Protein AF-A0A843FSZ5-F1 (afdb_monomer_lite)

Structure (mmCIF, N/CA/C/O backbone):
data_AF-A0A843FSZ5-F1
#
_entry.id   AF-A0A843FSZ5-F1
#
loop_
_atom_site.group_PDB
_atom_site.id
_atom_site.type_symbol
_atom_site.label_atom_id
_atom_site.label_alt_id
_atom_site.label_comp_id
_atom_site.label_asym_id
_atom_site.label_entity_id
_atom_site.label_seq_id
_atom_site.pdbx_PDB_ins_code
_atom_site.Cartn_x
_atom_site.Cartn_y
_atom_site.Cartn_z
_atom_site.occupancy
_atom_site.B_iso_or_equiv
_atom_site.auth_seq_id
_atom_site.auth_comp_id
_atom_site.auth_asym_id
_atom_site.auth_atom_id
_atom_site.pdbx_PDB_model_num
ATOM 1 N N . MET A 1 1 ? 0.013 -0.714 -27.079 1.00 36.41 1 MET A N 1
ATOM 2 C CA . MET A 1 1 ? 0.799 0.523 -26.909 1.00 36.41 1 MET A CA 1
ATOM 3 C C . MET A 1 1 ? 1.154 0.838 -25.439 1.00 36.41 1 MET A C 1
ATOM 5 O O . MET A 1 1 ? 0.494 1.626 -24.789 1.00 36.41 1 MET A O 1
ATOM 9 N N . PHE A 1 2 ? 2.244 0.252 -24.927 1.00 42.91 2 PHE A N 1
ATOM 10 C CA . PHE A 1 2 ? 2.786 0.414 -23.559 1.00 42.91 2 PHE A CA 1
ATOM 11 C C . PHE A 1 2 ? 3.816 1.564 -23.436 1.00 42.91 2 PHE A C 1
ATOM 13 O O . PHE A 1 2 ? 4.889 1.381 -22.866 1.00 42.91 2 PHE A O 1
ATOM 20 N N . HIS A 1 3 ? 3.582 2.717 -24.073 1.00 35.72 3 HIS A N 1
ATOM 21 C CA . HIS A 1 3 ? 4.608 3.775 -24.148 1.00 35.72 3 HIS A CA 1
ATOM 22 C C . HIS A 1 3 ? 4.608 4.748 -22.955 1.00 35.72 3 HIS A C 1
ATOM 24 O O . HIS A 1 3 ? 5.655 5.325 -22.688 1.00 35.72 3 HIS A O 1
ATOM 30 N N . GLY A 1 4 ? 3.506 4.884 -22.206 1.00 38.19 4 GLY A N 1
ATOM 31 C CA . GLY A 1 4 ? 3.386 5.871 -21.118 1.00 38.19 4 GLY A CA 1
ATOM 32 C C . GLY A 1 4 ? 4.392 5.683 -19.974 1.00 38.19 4 GLY A C 1
ATOM 33 O O . GLY A 1 4 ? 5.143 6.603 -19.661 1.00 38.19 4 GLY A O 1
ATOM 34 N N . ASP A 1 5 ? 4.490 4.475 -19.411 1.00 51.75 5 ASP A N 1
ATOM 35 C CA . ASP A 1 5 ? 5.356 4.179 -18.247 1.00 51.75 5 ASP A CA 1
ATOM 36 C C . ASP A 1 5 ? 6.856 4.327 -18.562 1.00 51.75 5 ASP A C 1
ATOM 38 O O . ASP A 1 5 ? 7.688 4.704 -17.730 1.00 51.75 5 ASP A O 1
ATOM 42 N N . ILE A 1 6 ? 7.193 4.065 -19.823 1.00 48.53 6 ILE A N 1
ATOM 43 C CA . ILE A 1 6 ? 8.524 4.231 -20.398 1.00 48.53 6 ILE A CA 1
ATOM 44 C C . ILE A 1 6 ? 8.868 5.715 -20.551 1.00 48.53 6 ILE A C 1
ATOM 46 O O . ILE A 1 6 ? 9.993 6.097 -20.226 1.00 48.53 6 ILE A O 1
ATOM 50 N N . THR A 1 7 ? 7.915 6.531 -21.007 1.00 49.00 7 THR A N 1
ATOM 51 C CA . THR A 1 7 ? 8.101 7.970 -21.211 1.00 49.00 7 THR A CA 1
ATOM 52 C C . THR A 1 7 ? 8.318 8.704 -19.888 1.00 49.00 7 THR A C 1
ATOM 54 O O . THR A 1 7 ? 9.246 9.501 -19.813 1.00 49.00 7 THR A O 1
ATOM 57 N N . TYR A 1 8 ? 7.581 8.370 -18.821 1.00 53.66 8 TYR A N 1
ATOM 58 C CA . TYR A 1 8 ? 7.799 8.970 -17.493 1.00 53.66 8 TYR A CA 1
ATOM 59 C C . TYR A 1 8 ? 9.161 8.615 -16.890 1.00 53.66 8 TYR A C 1
ATOM 61 O O . TYR A 1 8 ? 9.821 9.458 -16.287 1.00 53.66 8 TYR A O 1
ATOM 69 N N . THR A 1 9 ? 9.618 7.377 -17.088 1.00 58.22 9 THR A N 1
ATOM 70 C CA . THR A 1 9 ? 10.960 6.964 -16.654 1.00 58.22 9 THR A CA 1
ATOM 71 C C . THR A 1 9 ? 12.050 7.681 -17.466 1.00 58.22 9 THR A C 1
ATOM 73 O O . THR A 1 9 ? 13.087 8.044 -16.917 1.00 58.22 9 THR A O 1
ATOM 76 N N . ASP A 1 10 ? 11.821 7.929 -18.761 1.00 56.28 10 ASP A N 1
ATOM 77 C CA . ASP A 1 10 ? 12.749 8.678 -19.620 1.00 56.28 10 ASP A CA 1
ATOM 78 C C . ASP A 1 10 ? 12.799 10.176 -19.297 1.00 56.28 10 ASP A C 1
ATOM 80 O O . ASP A 1 10 ? 13.882 10.760 -19.354 1.00 56.28 10 ASP A O 1
ATOM 84 N N . GLU A 1 11 ? 11.660 10.784 -18.962 1.00 53.47 11 GLU A N 1
ATOM 85 C CA . GLU A 1 11 ? 11.547 12.183 -18.539 1.00 53.47 11 GLU A CA 1
ATOM 86 C C . GLU A 1 11 ? 12.195 12.390 -17.165 1.00 53.47 11 GLU A C 1
ATOM 88 O O . GLU A 1 11 ? 13.053 13.254 -17.011 1.00 53.47 11 GLU A O 1
ATOM 93 N N . ALA A 1 12 ? 11.912 11.520 -16.192 1.00 55.06 12 ALA A N 1
ATOM 94 C CA . ALA A 1 12 ? 12.554 11.571 -14.880 1.00 55.06 12 ALA A CA 1
ATOM 95 C C . ALA A 1 12 ? 14.072 11.319 -14.946 1.00 55.06 12 ALA A C 1
ATOM 97 O O . ALA A 1 12 ? 14.821 11.912 -14.171 1.00 55.06 12 ALA A O 1
ATOM 98 N N . LEU A 1 13 ? 14.544 10.479 -15.878 1.00 60.00 13 LEU A N 1
ATOM 99 C CA . LEU A 1 13 ? 15.975 10.289 -16.147 1.00 60.00 13 LEU A CA 1
ATOM 100 C C . LEU A 1 13 ? 16.599 11.521 -16.824 1.00 60.00 13 LEU A C 1
ATOM 102 O O . LEU A 1 13 ? 17.773 11.807 -16.610 1.00 60.00 13 LEU A O 1
ATOM 106 N N . TYR A 1 14 ? 15.837 12.237 -17.653 1.00 56.06 14 TYR A N 1
ATOM 107 C CA . TYR A 1 14 ? 16.280 13.479 -18.289 1.00 56.06 14 TYR A CA 1
ATOM 108 C C . TYR A 1 14 ? 16.375 14.639 -17.288 1.00 56.06 14 TYR A C 1
ATOM 110 O O . TYR A 1 14 ? 17.274 15.469 -17.400 1.00 56.06 14 TYR A O 1
ATOM 118 N N . GLU A 1 15 ? 15.482 14.673 -16.298 1.00 54.53 15 GLU A N 1
ATOM 119 C CA . GLU A 1 15 ? 15.415 15.721 -15.274 1.00 54.53 15 GLU A CA 1
ATOM 120 C C . GLU A 1 15 ? 16.157 15.391 -13.963 1.00 54.53 15 GLU A C 1
ATOM 122 O O . GLU A 1 15 ? 16.147 16.217 -13.053 1.00 54.53 15 GLU A O 1
ATOM 127 N N . ASP A 1 16 ? 16.789 14.215 -13.858 1.00 54.66 16 ASP A N 1
ATOM 128 C CA . ASP A 1 16 ? 17.447 13.688 -12.642 1.00 54.66 16 ASP A CA 1
ATOM 129 C C . ASP A 1 16 ? 16.521 13.616 -11.407 1.00 54.66 16 ASP A C 1
ATOM 131 O O . ASP A 1 16 ? 16.907 13.874 -10.269 1.00 54.66 16 ASP A O 1
ATOM 135 N N . LYS A 1 17 ? 15.247 13.282 -11.636 1.00 48.19 17 LYS A N 1
ATOM 136 C CA . LYS A 1 17 ? 14.185 13.240 -10.609 1.00 48.19 17 LYS A CA 1
ATOM 137 C C . LYS A 1 17 ? 13.722 11.830 -10.250 1.00 48.19 17 LYS A C 1
ATOM 139 O O . LYS A 1 17 ? 12.753 11.666 -9.509 1.00 48.19 17 LYS A O 1
ATOM 144 N N . LEU A 1 18 ? 14.379 10.798 -10.776 1.00 52.28 18 LEU A N 1
ATOM 145 C CA . LEU A 1 18 ? 14.127 9.425 -10.345 1.00 52.28 18 LEU A CA 1
ATOM 146 C C . LEU A 1 18 ? 14.552 9.263 -8.882 1.00 52.28 18 LEU A C 1
ATOM 148 O O . LEU A 1 18 ? 15.596 9.753 -8.466 1.00 52.28 18 LEU A O 1
ATOM 152 N N . SER A 1 19 ? 13.776 8.504 -8.104 1.00 44.69 19 SER A N 1
ATOM 153 C CA . SER A 1 19 ? 14.110 8.177 -6.706 1.00 44.69 19 SER A CA 1
ATOM 154 C C . SER A 1 19 ? 15.420 7.379 -6.557 1.00 44.69 19 SER A C 1
ATOM 156 O O . SER A 1 19 ? 15.854 7.112 -5.440 1.00 44.69 19 SER A O 1
ATOM 158 N N . VAL A 1 20 ? 16.049 7.009 -7.678 1.00 42.66 20 VAL A N 1
ATOM 159 C CA . VAL A 1 20 ? 17.395 6.446 -7.786 1.00 42.66 20 VAL A CA 1
ATOM 160 C C . VAL A 1 20 ? 18.224 7.399 -8.653 1.00 42.66 20 VAL A C 1
ATOM 162 O O . VAL A 1 20 ? 17.945 7.553 -9.840 1.00 42.66 20 VAL A O 1
ATOM 165 N N . VAL A 1 21 ? 19.231 8.037 -8.056 1.00 42.38 21 VAL A N 1
ATOM 166 C CA . VAL A 1 21 ? 20.191 8.912 -8.750 1.00 42.38 21 VAL A CA 1
ATOM 167 C C . VAL A 1 21 ? 21.156 8.042 -9.562 1.00 42.38 21 VAL A C 1
ATOM 169 O O . VAL A 1 21 ? 21.719 7.085 -9.029 1.00 42.38 21 VAL A O 1
ATOM 172 N N . PHE A 1 22 ? 21.366 8.355 -10.844 1.00 54.03 22 PHE A N 1
ATOM 173 C CA . PHE A 1 22 ? 22.294 7.614 -11.707 1.00 54.03 22 PHE A CA 1
ATOM 174 C C . PHE A 1 22 ? 23.540 8.449 -12.010 1.00 54.03 22 PHE A C 1
ATOM 176 O O . PHE A 1 22 ? 23.487 9.383 -12.803 1.00 54.03 22 PHE A O 1
ATOM 183 N N . GLU A 1 23 ? 24.699 8.048 -11.482 1.00 52.69 23 GLU A N 1
ATOM 184 C CA . GLU A 1 23 ? 25.985 8.694 -11.808 1.00 52.69 23 GLU A CA 1
ATOM 185 C C . GLU A 1 23 ? 26.343 8.577 -13.307 1.00 52.69 23 GLU A C 1
ATOM 187 O O . GLU A 1 23 ? 27.054 9.415 -13.862 1.00 52.69 23 GLU A O 1
ATOM 192 N N . ALA A 1 24 ? 25.822 7.549 -13.991 1.00 65.62 24 ALA A N 1
ATOM 193 C CA . ALA A 1 24 ? 26.094 7.248 -15.395 1.00 65.62 24 ALA A CA 1
ATOM 194 C C . ALA A 1 24 ? 24.805 7.159 -16.234 1.00 65.62 24 ALA A C 1
ATOM 196 O O . ALA A 1 24 ? 24.369 6.079 -16.642 1.00 65.62 24 ALA A O 1
ATOM 197 N N . VAL A 1 25 ? 24.222 8.316 -16.562 1.00 63.22 25 VAL A N 1
ATOM 198 C CA . VAL A 1 25 ? 22.960 8.460 -17.326 1.00 63.22 25 VAL A CA 1
ATOM 199 C C . VAL A 1 25 ? 22.921 7.628 -18.619 1.00 63.22 25 VAL A C 1
ATOM 201 O O . VAL A 1 25 ? 21.898 7.030 -18.957 1.00 63.22 25 VAL A O 1
ATOM 204 N N . LYS A 1 26 ? 24.040 7.537 -19.351 1.00 71.38 26 LYS A N 1
ATOM 205 C CA . LYS A 1 26 ? 24.118 6.742 -20.592 1.00 71.38 26 LYS A CA 1
ATOM 206 C C . LYS A 1 26 ? 23.918 5.245 -20.339 1.00 71.38 26 LYS A C 1
ATOM 208 O O . LYS A 1 26 ? 23.153 4.612 -21.061 1.00 71.38 26 LYS A O 1
ATOM 213 N N . ALA A 1 27 ? 24.555 4.708 -19.300 1.00 70.62 27 ALA A N 1
ATOM 214 C CA . ALA A 1 27 ? 24.421 3.304 -18.918 1.00 70.62 27 ALA A CA 1
ATOM 215 C C . ALA A 1 27 ? 23.010 2.997 -18.383 1.00 70.62 27 ALA A C 1
ATOM 217 O O . ALA A 1 27 ? 22.438 1.949 -18.694 1.00 70.62 27 ALA A O 1
ATOM 218 N N . ALA A 1 28 ? 22.402 3.939 -17.652 1.00 67.31 28 ALA A N 1
ATOM 219 C CA . ALA A 1 28 ? 21.013 3.828 -17.204 1.00 67.31 28 ALA A CA 1
ATOM 220 C C . ALA A 1 28 ? 20.041 3.737 -18.395 1.00 67.31 28 ALA A C 1
ATOM 222 O O . ALA A 1 28 ? 19.164 2.873 -18.433 1.00 67.31 28 ALA A O 1
ATOM 223 N N . ARG A 1 29 ? 20.246 4.563 -19.428 1.00 68.94 29 ARG A N 1
ATOM 224 C CA . ARG A 1 29 ? 19.428 4.542 -20.649 1.00 68.94 29 ARG A CA 1
ATOM 225 C C . ARG A 1 29 ? 19.588 3.252 -21.452 1.00 68.94 29 ARG A C 1
ATOM 227 O O . ARG A 1 29 ? 18.599 2.714 -21.946 1.00 68.94 29 ARG A O 1
ATOM 234 N N . GLU A 1 30 ? 20.807 2.737 -21.573 1.00 79.88 30 GLU A N 1
ATOM 235 C CA . GLU A 1 30 ? 21.054 1.439 -22.207 1.00 79.88 30 GLU A CA 1
ATOM 236 C C . GLU A 1 30 ? 20.326 0.306 -21.469 1.00 79.88 30 GLU A C 1
ATOM 238 O O . GLU A 1 30 ? 19.627 -0.499 -22.087 1.00 79.88 30 GLU A O 1
ATOM 243 N N . THR A 1 31 ? 20.389 0.314 -20.138 1.00 79.50 31 THR A N 1
ATOM 244 C CA . THR A 1 31 ? 19.673 -0.643 -19.284 1.00 79.50 31 THR A CA 1
ATOM 245 C C . THR A 1 31 ? 18.161 -0.586 -19.513 1.00 79.50 31 THR A C 1
ATOM 247 O O . THR A 1 31 ? 17.538 -1.622 -19.747 1.00 79.50 31 THR A O 1
ATOM 250 N N . LEU A 1 32 ? 17.564 0.611 -19.536 1.00 74.19 32 LEU A N 1
ATOM 251 C CA . LEU A 1 32 ? 16.133 0.773 -19.815 1.00 74.19 32 LEU A CA 1
ATOM 252 C C . LEU A 1 32 ? 15.757 0.261 -21.209 1.00 74.19 32 LEU A C 1
ATOM 254 O O . LEU A 1 32 ? 14.741 -0.413 -21.364 1.00 74.19 32 LEU A O 1
ATOM 258 N N . ASN A 1 33 ? 16.580 0.514 -22.226 1.00 77.12 33 ASN A N 1
ATOM 259 C CA . ASN A 1 33 ? 16.335 0.001 -23.574 1.00 77.12 33 ASN A CA 1
ATOM 260 C C . ASN A 1 33 ? 16.355 -1.533 -23.628 1.00 77.12 33 ASN A C 1
ATOM 262 O O . ASN A 1 33 ? 15.511 -2.134 -24.298 1.00 77.12 33 ASN A O 1
ATOM 266 N N . ASN A 1 34 ? 17.254 -2.167 -22.877 1.00 83.44 34 ASN A N 1
ATOM 267 C CA . ASN A 1 34 ? 17.307 -3.623 -22.760 1.00 83.44 34 ASN A CA 1
ATOM 268 C C . ASN A 1 34 ? 16.053 -4.180 -22.067 1.00 83.44 34 ASN A C 1
ATOM 270 O O . ASN A 1 34 ? 15.447 -5.131 -22.564 1.00 83.44 34 ASN A O 1
ATOM 274 N N . VAL A 1 35 ? 15.601 -3.540 -20.984 1.00 77.19 35 VAL A N 1
ATOM 275 C CA . VAL A 1 35 ? 14.350 -3.889 -20.288 1.00 77.19 35 VAL A CA 1
ATOM 276 C C . VAL A 1 35 ? 13.142 -3.762 -21.224 1.00 77.19 35 VAL A C 1
ATOM 278 O O . VAL A 1 35 ? 12.310 -4.666 -21.290 1.00 77.19 35 VAL A O 1
ATOM 281 N N . ARG A 1 36 ? 13.072 -2.700 -22.036 1.00 71.19 36 ARG A N 1
ATOM 282 C CA . ARG A 1 36 ? 12.014 -2.517 -23.049 1.00 71.19 36 ARG A CA 1
ATOM 283 C C . ARG A 1 36 ? 12.014 -3.626 -24.091 1.00 71.19 36 ARG A C 1
ATOM 285 O O . ARG A 1 36 ? 10.957 -4.137 -24.456 1.00 71.19 36 ARG A O 1
ATOM 292 N N . ALA A 1 37 ? 13.194 -3.987 -24.590 1.00 81.62 37 ALA A N 1
ATOM 293 C CA . ALA A 1 37 ? 13.340 -5.058 -25.568 1.00 81.62 37 ALA A CA 1
ATOM 294 C C . ALA A 1 37 ? 12.910 -6.416 -24.995 1.00 81.62 37 ALA A C 1
ATOM 296 O O . ALA A 1 37 ? 12.307 -7.213 -25.713 1.00 81.62 37 ALA A O 1
ATOM 297 N N . PHE A 1 38 ? 13.184 -6.654 -23.711 1.00 80.50 38 PHE A N 1
ATOM 298 C CA . PHE A 1 38 ? 12.745 -7.841 -22.990 1.00 80.50 38 PHE A CA 1
ATOM 299 C C . PHE A 1 38 ? 11.218 -7.874 -22.833 1.00 80.50 38 PHE A C 1
ATOM 301 O O . PHE A 1 38 ? 10.583 -8.810 -23.309 1.00 80.50 38 PHE A O 1
ATOM 308 N N . ILE A 1 39 ? 10.605 -6.826 -22.277 1.00 72.00 39 ILE A N 1
ATOM 309 C CA . ILE A 1 39 ? 9.145 -6.746 -22.069 1.00 72.00 39 ILE A CA 1
ATOM 310 C C . ILE A 1 39 ? 8.375 -6.979 -23.375 1.00 72.00 39 ILE A C 1
ATOM 312 O O . ILE A 1 39 ? 7.421 -7.750 -23.410 1.00 72.00 39 ILE A O 1
ATOM 316 N N . ARG A 1 40 ? 8.842 -6.409 -24.495 1.00 71.81 40 ARG A N 1
ATOM 317 C CA . ARG A 1 40 ? 8.232 -6.625 -25.823 1.00 71.81 40 ARG A CA 1
ATOM 318 C C . ARG A 1 40 ? 8.169 -8.095 -26.252 1.00 71.81 40 ARG A C 1
ATOM 320 O O . ARG A 1 40 ? 7.330 -8.439 -27.076 1.00 71.81 40 ARG A O 1
ATOM 327 N N . LYS A 1 41 ? 9.063 -8.943 -25.743 1.00 79.94 41 LYS A N 1
ATOM 328 C CA . LYS A 1 41 ? 9.128 -10.380 -26.053 1.00 79.94 41 LYS A CA 1
ATOM 329 C C . LYS A 1 41 ? 8.443 -11.251 -24.998 1.00 79.94 41 LYS A C 1
ATOM 331 O O . LYS A 1 41 ? 8.252 -12.440 -25.239 1.00 79.94 41 LYS A O 1
ATOM 336 N N . HIS A 1 42 ? 8.082 -10.680 -23.852 1.00 72.69 42 HIS A N 1
ATOM 337 C CA . HIS A 1 42 ? 7.575 -11.403 -22.692 1.00 72.69 42 HIS A CA 1
ATOM 338 C C . HIS A 1 42 ? 6.261 -10.763 -22.216 1.00 72.69 42 HIS A C 1
ATOM 340 O O . HIS A 1 42 ? 6.282 -9.924 -21.320 1.00 72.69 42 HIS A O 1
ATOM 346 N N . PRO A 1 43 ? 5.108 -11.165 -22.791 1.00 61.28 43 PRO A N 1
ATOM 347 C CA . PRO A 1 43 ? 3.812 -10.507 -22.571 1.00 61.28 43 PRO A CA 1
ATOM 348 C C . PRO A 1 43 ? 3.281 -10.615 -21.134 1.00 61.28 43 PRO A C 1
ATOM 350 O O . PRO A 1 43 ? 2.312 -9.951 -20.787 1.00 61.28 43 PRO A O 1
ATOM 353 N N . THR A 1 44 ? 3.904 -11.445 -20.297 1.00 56.97 44 THR A N 1
ATOM 354 C CA . THR A 1 44 ? 3.567 -11.617 -18.878 1.00 56.97 44 THR A CA 1
ATOM 355 C C . THR A 1 44 ? 4.477 -10.820 -17.939 1.00 56.97 44 THR A C 1
ATOM 357 O O . THR A 1 44 ? 4.358 -10.965 -16.727 1.00 56.97 44 THR A O 1
ATOM 360 N N . VAL A 1 45 ? 5.422 -10.030 -18.461 1.00 46.56 45 VAL A N 1
ATOM 361 C CA . VAL A 1 45 ? 6.364 -9.238 -17.656 1.00 46.56 45 VAL A CA 1
ATOM 362 C C . VAL A 1 45 ? 6.107 -7.755 -17.883 1.00 46.56 45 VAL A C 1
ATOM 364 O O . VAL A 1 45 ? 6.118 -7.294 -19.020 1.00 46.56 45 VAL A O 1
ATOM 367 N N . TYR A 1 46 ? 5.930 -6.998 -16.800 1.00 51.56 46 TYR A N 1
ATOM 368 C CA . TYR A 1 46 ? 5.743 -5.548 -16.833 1.00 51.56 46 TYR A CA 1
ATOM 369 C C . TYR A 1 46 ? 6.671 -4.850 -15.832 1.00 51.56 46 TYR A C 1
ATOM 371 O O . TYR A 1 46 ? 7.120 -5.451 -14.855 1.00 51.56 46 TYR A O 1
ATOM 379 N N . LEU A 1 47 ? 6.981 -3.580 -16.102 1.00 51.94 47 LEU A N 1
ATOM 380 C CA . LEU A 1 47 ? 7.795 -2.730 -15.236 1.00 51.94 47 LEU A CA 1
ATOM 381 C C . LEU A 1 47 ? 6.878 -1.678 -14.611 1.00 51.94 47 LEU A C 1
ATOM 383 O O . LEU A 1 47 ? 6.422 -0.777 -15.308 1.00 51.94 47 LEU A O 1
ATOM 387 N N . SER A 1 48 ? 6.588 -1.808 -13.319 1.00 47.59 48 SER A N 1
ATOM 388 C CA . SER A 1 48 ? 5.793 -0.819 -12.587 1.00 47.59 48 SER A CA 1
ATOM 389 C C . SER A 1 48 ? 6.707 0.264 -12.027 1.00 47.59 48 SER A C 1
ATOM 391 O O . SER A 1 48 ? 7.696 -0.045 -11.364 1.00 47.59 48 SER A O 1
ATOM 393 N N . THR A 1 49 ? 6.348 1.528 -12.223 1.00 48.91 49 THR A N 1
ATOM 394 C CA . THR A 1 49 ? 6.770 2.603 -11.317 1.00 48.91 49 THR A CA 1
ATOM 395 C C . THR A 1 49 ? 5.652 2.820 -10.296 1.00 48.91 49 THR A C 1
ATOM 397 O O . THR A 1 49 ? 4.487 2.533 -10.573 1.00 48.91 49 THR A O 1
ATOM 400 N N . HIS A 1 50 ? 5.995 3.227 -9.075 1.00 46.72 50 HIS A N 1
ATOM 401 C CA . HIS A 1 50 ? 5.035 3.398 -7.979 1.00 46.72 50 HIS A CA 1
ATOM 402 C C . HIS A 1 50 ? 4.173 4.658 -8.177 1.00 46.72 50 HIS A C 1
ATOM 404 O O . HIS A 1 50 ? 4.326 5.637 -7.451 1.00 46.72 50 HIS A O 1
ATOM 410 N N . THR A 1 51 ? 3.284 4.658 -9.170 1.00 46.56 51 THR A N 1
ATOM 411 C CA . THR A 1 51 ? 2.270 5.706 -9.360 1.00 46.56 51 THR A CA 1
ATOM 412 C C . THR A 1 51 ? 0.916 5.257 -8.794 1.00 46.56 51 THR A C 1
ATOM 414 O O . THR A 1 51 ? 0.656 4.052 -8.735 1.00 46.56 51 THR A O 1
ATOM 417 N N . PRO A 1 52 ? 0.025 6.192 -8.400 1.00 51.66 52 PRO A N 1
ATOM 418 C CA . PRO A 1 52 ? -1.335 5.869 -7.950 1.00 51.66 52 PRO A CA 1
ATOM 419 C C . PRO A 1 52 ? -2.106 4.989 -8.945 1.00 51.66 52 PRO A C 1
ATOM 421 O O . PRO A 1 52 ? -2.746 4.024 -8.545 1.00 51.66 52 PRO A O 1
ATOM 424 N N . LEU A 1 53 ? -1.926 5.231 -10.249 1.00 49.50 53 LEU A N 1
ATOM 425 C CA . LEU A 1 53 ? -2.553 4.458 -11.323 1.00 49.50 53 LEU A CA 1
ATOM 426 C C . LEU A 1 53 ? -2.079 2.992 -11.361 1.00 49.50 53 LEU A C 1
ATOM 428 O O . LEU A 1 53 ? -2.845 2.090 -11.696 1.00 49.50 53 LEU A O 1
ATOM 432 N N . GLY A 1 54 ? -0.817 2.735 -11.003 1.00 51.75 54 GLY A N 1
ATOM 433 C CA . GLY A 1 54 ? -0.291 1.377 -10.859 1.00 51.75 54 GLY A CA 1
ATOM 434 C C . GLY A 1 54 ? -0.948 0.618 -9.704 1.00 51.75 54 GLY A C 1
ATOM 435 O O . GLY A 1 54 ? -1.237 -0.569 -9.843 1.00 51.75 54 GLY A O 1
ATOM 436 N N . TYR A 1 55 ? -1.241 1.305 -8.596 1.00 52.06 55 TYR A N 1
ATOM 437 C CA . TYR A 1 55 ? -1.962 0.722 -7.462 1.00 52.06 55 TYR A CA 1
ATOM 438 C C . TYR A 1 55 ? -3.445 0.493 -7.778 1.00 52.06 55 TYR A C 1
ATOM 440 O O . TYR A 1 55 ? -3.942 -0.596 -7.517 1.00 52.06 55 TYR A O 1
ATOM 448 N N . GLU A 1 56 ? -4.128 1.452 -8.410 1.00 55.69 56 GLU A N 1
ATOM 449 C CA . GLU A 1 56 ? -5.548 1.337 -8.787 1.00 55.69 56 GLU A CA 1
ATOM 450 C C . GLU A 1 56 ? -5.810 0.155 -9.731 1.00 55.69 56 GLU A C 1
ATOM 452 O O . GLU A 1 56 ? -6.713 -0.648 -9.505 1.00 55.69 56 GLU A O 1
ATOM 457 N N . ASN A 1 57 ? -4.986 -0.012 -10.769 1.00 51.91 57 ASN A N 1
ATOM 458 C CA . ASN A 1 57 ? -5.135 -1.139 -11.693 1.00 51.91 57 ASN A CA 1
ATOM 459 C C . ASN A 1 57 ? -4.806 -2.491 -11.040 1.00 51.91 57 ASN A C 1
ATOM 461 O O . ASN A 1 57 ? -5.375 -3.509 -11.438 1.00 51.91 57 ASN A O 1
ATOM 465 N N . LEU A 1 58 ? -3.904 -2.504 -10.051 1.00 47.84 58 LEU A N 1
ATOM 466 C CA . LEU A 1 58 ? -3.555 -3.700 -9.286 1.00 47.84 58 LEU A CA 1
ATOM 467 C C . LEU A 1 58 ? -4.669 -4.090 -8.302 1.00 47.84 58 LEU A C 1
ATOM 469 O O . LEU A 1 58 ? -5.002 -5.271 -8.223 1.00 47.84 58 LEU A O 1
ATOM 473 N N . GLU A 1 59 ? -5.254 -3.124 -7.587 1.00 53.88 59 GLU A N 1
ATOM 474 C CA . GLU A 1 59 ? -6.394 -3.346 -6.685 1.00 53.88 59 GLU A CA 1
ATOM 475 C C . GLU A 1 59 ? -7.624 -3.857 -7.446 1.00 53.88 59 GLU A C 1
ATOM 477 O O . GLU A 1 59 ? -8.274 -4.805 -7.006 1.00 53.88 59 GLU A O 1
ATOM 482 N N . ASP A 1 60 ? -7.901 -3.287 -8.619 1.00 55.81 60 ASP A N 1
ATOM 483 C CA . ASP A 1 60 ? -9.079 -3.627 -9.420 1.00 55.81 60 ASP A CA 1
ATOM 484 C C . ASP A 1 60 ? -8.845 -4.762 -10.433 1.00 55.81 60 ASP A C 1
ATOM 486 O O . ASP A 1 60 ? -9.732 -5.070 -11.233 1.00 55.81 60 ASP A O 1
ATOM 490 N N . LEU A 1 61 ? -7.658 -5.384 -10.430 1.00 52.72 61 LEU A N 1
ATOM 491 C CA . LEU A 1 61 ? -7.264 -6.458 -11.355 1.00 52.72 61 LEU A CA 1
ATOM 492 C C . LEU A 1 61 ? -7.553 -6.127 -12.834 1.00 52.72 61 LEU A C 1
ATOM 494 O O . LEU A 1 61 ? -7.960 -6.991 -13.618 1.00 52.72 61 LEU A O 1
ATOM 498 N N . ARG A 1 62 ? -7.369 -4.863 -13.229 1.00 55.06 62 ARG A N 1
ATOM 499 C CA . ARG A 1 62 ? -7.719 -4.393 -14.575 1.00 55.06 62 ARG A CA 1
ATOM 500 C C . ARG A 1 62 ? -6.677 -4.860 -15.586 1.00 55.06 62 ARG A C 1
ATOM 502 O O . ARG A 1 62 ? -5.484 -4.599 -15.447 1.00 55.06 62 ARG A O 1
ATOM 509 N N . VAL A 1 63 ? -7.141 -5.508 -16.652 1.00 47.75 63 VAL A N 1
ATOM 510 C CA . VAL A 1 63 ? -6.324 -5.780 -17.842 1.00 47.75 63 VAL A CA 1
ATOM 511 C C . VAL A 1 63 ? -6.414 -4.557 -18.747 1.00 47.75 63 VAL A C 1
ATOM 513 O O . VAL A 1 63 ? -7.488 -4.253 -19.260 1.00 47.75 63 VAL A O 1
ATOM 516 N N . ILE A 1 64 ? -5.306 -3.833 -18.919 1.00 48.34 64 ILE A N 1
ATOM 517 C CA . ILE A 1 64 ? -5.295 -2.618 -19.742 1.00 48.34 64 ILE A CA 1
ATOM 518 C C . ILE A 1 64 ? -5.293 -2.972 -21.230 1.00 48.34 64 ILE A C 1
ATOM 520 O O . ILE A 1 64 ? -4.342 -3.569 -21.741 1.00 48.34 64 ILE A O 1
ATOM 524 N N . ASP A 1 65 ? -6.348 -2.535 -21.919 1.00 52.38 65 ASP A N 1
ATOM 525 C CA . ASP A 1 65 ? -6.375 -2.380 -23.370 1.00 52.38 65 ASP A CA 1
ATOM 526 C C . ASP A 1 65 ? -5.647 -1.084 -23.742 1.00 52.38 65 ASP A C 1
ATOM 528 O O . ASP A 1 65 ? -5.910 -0.010 -23.206 1.00 52.38 65 ASP A O 1
ATOM 532 N N . LEU A 1 66 ? -4.680 -1.194 -24.642 1.00 48.84 66 LEU A N 1
ATOM 533 C CA . LEU A 1 66 ? -3.772 -0.104 -24.970 1.00 48.84 66 LEU A CA 1
ATOM 534 C C . LEU A 1 66 ? -4.262 0.740 -26.139 1.00 48.84 66 LEU A C 1
ATOM 536 O O . LEU A 1 66 ? -3.722 1.821 -26.362 1.00 48.84 66 LEU A O 1
ATOM 540 N N . ASP A 1 67 ? -5.220 0.216 -26.896 1.00 49.06 67 ASP A N 1
ATOM 541 C CA . ASP A 1 67 ? -5.866 0.943 -27.981 1.00 49.06 67 ASP A CA 1
ATOM 542 C C . ASP A 1 67 ? -7.099 1.693 -27.453 1.00 49.06 67 ASP A C 1
ATOM 544 O O . ASP A 1 67 ? -7.579 2.623 -28.099 1.00 49.06 67 ASP A O 1
ATOM 548 N N . ASN A 1 68 ? -7.562 1.339 -26.247 1.00 57.00 68 ASN A N 1
ATOM 549 C CA . ASN A 1 68 ? -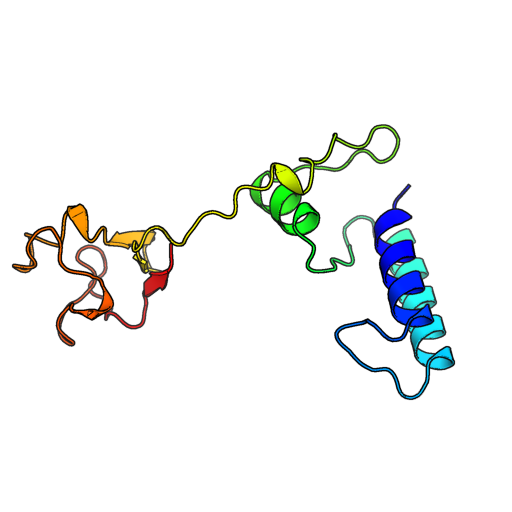8.665 1.995 -25.560 1.00 57.00 68 ASN A CA 1
ATOM 550 C C . ASN A 1 68 ? -8.411 2.065 -24.034 1.00 57.00 68 ASN A C 1
ATOM 552 O O . ASN A 1 68 ? -9.002 1.296 -23.268 1.00 57.00 68 ASN A O 1
ATOM 556 N N . PRO A 1 69 ? -7.495 2.943 -23.575 1.00 51.84 69 PRO A N 1
ATOM 557 C CA . PRO A 1 69 ? -7.112 3.001 -22.170 1.00 51.84 69 PRO A CA 1
ATOM 558 C C . PRO A 1 69 ? -8.293 3.456 -21.296 1.00 51.84 69 PRO A C 1
ATOM 560 O O . PRO A 1 69 ? -9.027 4.365 -21.691 1.00 51.84 69 PRO A O 1
ATOM 563 N N . PRO A 1 70 ? -8.483 2.863 -20.102 1.00 52.72 70 PRO A N 1
ATOM 564 C CA . PRO A 1 70 ? -9.509 3.321 -19.175 1.00 52.72 70 PRO A CA 1
ATOM 565 C C . PRO A 1 70 ? -9.207 4.752 -18.716 1.00 52.72 70 PRO A C 1
ATOM 567 O O . PRO A 1 70 ? -8.047 5.109 -18.498 1.00 52.72 70 PRO A O 1
ATOM 570 N N . GLU A 1 71 ? -10.251 5.564 -18.545 1.00 61.16 71 GLU A N 1
ATOM 571 C CA . GLU A 1 71 ? -10.100 6.901 -17.971 1.00 61.16 71 GLU A CA 1
ATOM 572 C C . GLU A 1 71 ? -9.537 6.796 -16.548 1.00 61.16 71 GLU A C 1
ATOM 574 O O . GLU A 1 71 ? -10.021 6.024 -15.714 1.00 61.16 71 GLU A O 1
ATOM 579 N N . SER A 1 72 ? -8.478 7.561 -16.285 1.00 56.75 72 SER A N 1
ATOM 580 C CA . SER A 1 72 ? -7.876 7.675 -14.961 1.00 56.75 72 SER A CA 1
ATOM 581 C C . SER A 1 72 ? -8.701 8.610 -14.088 1.00 56.75 72 SER A C 1
ATOM 583 O O . SER A 1 72 ? -9.168 9.644 -14.574 1.00 56.75 72 SER A O 1
ATOM 585 N N . VAL A 1 73 ? -8.777 8.328 -12.789 1.00 60.28 73 VAL A N 1
ATOM 586 C CA . VAL A 1 73 ? -9.312 9.293 -11.825 1.00 60.28 73 VAL A CA 1
ATOM 587 C C . VAL A 1 73 ? -8.436 10.559 -11.860 1.00 60.28 73 VAL A C 1
ATOM 589 O O . VAL A 1 73 ? -7.211 10.454 -11.729 1.00 60.28 73 VAL A O 1
ATOM 592 N N . PRO A 1 74 ? -9.006 11.761 -12.076 1.00 64.69 74 PRO A N 1
ATOM 593 C CA . PRO A 1 74 ? -8.242 13.002 -12.028 1.00 64.69 74 PRO A CA 1
ATOM 594 C C . PRO A 1 74 ? -7.522 13.136 -10.686 1.00 64.69 74 PRO A C 1
ATOM 596 O O . PRO A 1 74 ? -8.102 12.851 -9.644 1.00 64.69 74 PRO A O 1
ATOM 599 N N . VAL A 1 75 ? -6.281 13.637 -10.677 1.00 53.06 75 VAL A N 1
ATOM 600 C CA . VAL A 1 75 ? -5.454 13.715 -9.451 1.00 53.06 75 VAL A CA 1
ATOM 601 C C . VAL A 1 75 ? -6.160 14.439 -8.293 1.00 53.06 75 VAL A C 1
ATOM 603 O O . VAL A 1 75 ? -5.978 14.074 -7.136 1.00 53.06 75 VA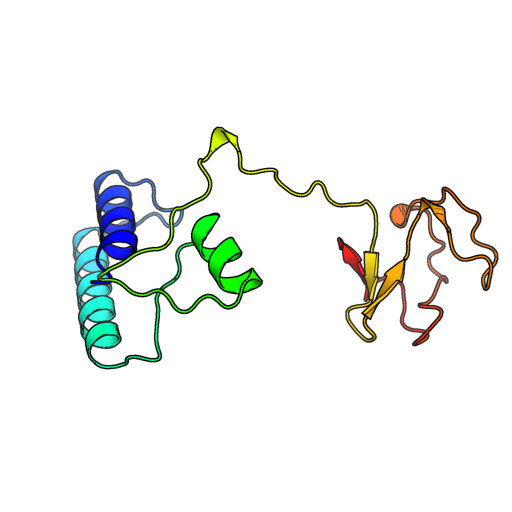L A O 1
ATOM 606 N N . GLY A 1 76 ? -6.999 15.437 -8.595 1.00 58.31 76 GLY A N 1
ATOM 607 C CA . GLY A 1 76 ? -7.787 16.175 -7.599 1.00 58.31 76 GLY A CA 1
ATOM 608 C C . GLY A 1 76 ? -8.962 15.400 -6.986 1.00 58.31 76 GLY A C 1
ATOM 609 O O . GLY A 1 76 ? -9.526 15.850 -5.994 1.00 58.31 76 GLY A O 1
ATOM 610 N N . GLU A 1 77 ? -9.318 14.252 -7.556 1.00 59.22 77 GLU A N 1
ATOM 611 C CA . GLU A 1 77 ? -10.390 13.359 -7.103 1.00 59.22 77 GLU A CA 1
ATOM 612 C C . GLU A 1 77 ? -9.843 12.073 -6.467 1.00 59.22 77 GLU A C 1
ATOM 614 O O . GLU A 1 77 ? -10.611 11.247 -5.971 1.00 59.22 77 GLU A O 1
ATOM 619 N N . ILE A 1 78 ? -8.515 11.912 -6.425 1.00 55.84 78 ILE A N 1
ATOM 620 C CA . ILE A 1 78 ? -7.861 10.804 -5.730 1.00 55.84 78 ILE A CA 1
ATOM 621 C C . ILE A 1 78 ? -8.058 11.001 -4.225 1.00 55.84 78 ILE A C 1
ATOM 623 O O . ILE A 1 78 ? -7.337 11.746 -3.556 1.00 55.84 78 ILE A O 1
ATOM 627 N N . VAL A 1 79 ? -9.058 10.315 -3.675 1.00 55.41 79 VAL A N 1
ATOM 628 C CA . VAL A 1 79 ? -9.258 10.221 -2.232 1.00 55.41 79 VAL A CA 1
ATOM 629 C C . VAL A 1 79 ? -8.282 9.183 -1.699 1.00 55.41 79 VAL A C 1
ATOM 631 O O . VAL A 1 79 ? -8.529 7.979 -1.767 1.00 55.41 79 VAL A O 1
ATOM 634 N N . TYR A 1 80 ? -7.165 9.646 -1.143 1.00 52.97 80 TYR A N 1
ATOM 635 C CA . TYR A 1 80 ? -6.306 8.788 -0.335 1.00 52.97 80 TYR A CA 1
ATOM 636 C C . TYR A 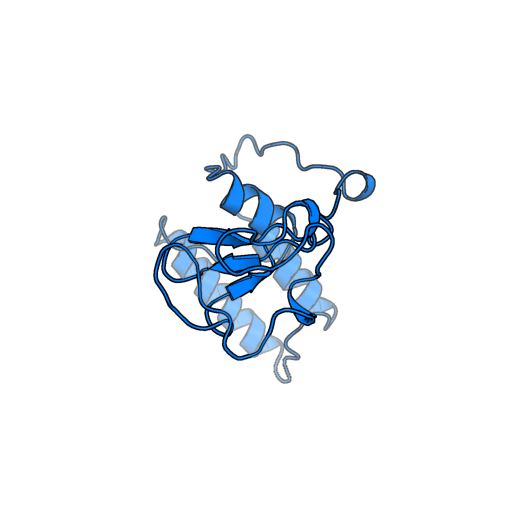1 80 ? -7.152 8.204 0.796 1.00 52.97 80 TYR A C 1
ATOM 638 O O . TYR A 1 80 ? -7.705 8.950 1.609 1.00 52.97 80 TYR A O 1
ATOM 646 N N . ARG A 1 81 ? -7.269 6.874 0.855 1.00 55.53 81 ARG A N 1
ATOM 647 C CA . ARG A 1 81 ? -7.859 6.215 2.021 1.00 55.53 81 ARG A CA 1
ATOM 648 C C . ARG A 1 81 ? -6.962 6.548 3.208 1.00 55.53 81 ARG A C 1
ATOM 650 O O . ARG A 1 81 ? -5.836 6.065 3.297 1.00 55.53 81 ARG A O 1
ATOM 657 N N . SER A 1 82 ? -7.430 7.428 4.091 1.00 56.31 82 SER A N 1
ATOM 658 C CA . SER A 1 82 ? -6.795 7.598 5.389 1.00 56.31 82 SER A CA 1
ATOM 659 C C . SER A 1 82 ? -6.845 6.246 6.093 1.00 56.31 82 SER A C 1
ATOM 661 O O . SER A 1 82 ? -7.876 5.569 6.066 1.00 56.31 82 SER A O 1
ATOM 663 N N . ALA A 1 83 ? -5.716 5.832 6.674 1.00 60.25 83 ALA A N 1
ATOM 664 C CA . ALA A 1 83 ? -5.654 4.605 7.453 1.00 60.25 83 ALA A CA 1
ATOM 665 C C . ALA A 1 83 ? -6.821 4.614 8.444 1.00 60.25 83 ALA A C 1
ATOM 667 O O . ALA A 1 83 ? -6.957 5.543 9.242 1.00 60.25 83 ALA A O 1
ATOM 668 N N . THR A 1 84 ? -7.682 3.600 8.373 1.00 72.69 84 THR A N 1
ATOM 669 C CA . THR A 1 84 ? -8.968 3.573 9.093 1.00 72.69 84 THR A CA 1
ATOM 670 C C . THR A 1 84 ? -8.808 3.466 10.617 1.00 72.69 84 THR A C 1
ATOM 672 O O . THR A 1 84 ? -9.788 3.325 11.342 1.00 72.69 84 THR A O 1
ATOM 675 N N . GLY A 1 85 ? -7.566 3.464 11.113 1.00 80.00 85 GLY A N 1
ATOM 676 C CA . GLY A 1 85 ? -7.200 3.109 12.482 1.00 80.00 85 GLY A CA 1
ATOM 677 C C . GLY A 1 85 ? -7.346 1.612 12.773 1.00 80.00 85 GLY A C 1
ATOM 678 O O . GLY A 1 85 ? -6.981 1.166 13.860 1.00 80.00 85 GLY A O 1
ATOM 679 N N . LYS A 1 86 ? -7.864 0.831 11.815 1.00 90.31 86 LYS A N 1
ATOM 680 C CA . LYS A 1 86 ? -8.058 -0.612 11.931 1.00 90.31 86 LYS A CA 1
ATOM 681 C C . LYS A 1 86 ? -6.770 -1.345 11.602 1.00 90.31 86 LYS A C 1
ATOM 683 O O . LYS A 1 86 ? -5.914 -0.853 10.870 1.00 90.31 86 LYS A O 1
ATOM 688 N N . TYR A 1 87 ? -6.640 -2.532 12.171 1.00 94.00 87 TYR A N 1
ATOM 689 C CA . TYR A 1 87 ? -5.462 -3.370 12.005 1.00 94.00 87 TYR A CA 1
ATOM 690 C C . TYR A 1 87 ? -5.887 -4.764 11.582 1.00 94.00 87 TYR A C 1
ATOM 692 O O . TYR A 1 87 ? -6.775 -5.353 12.192 1.00 94.00 87 TYR A O 1
ATOM 700 N N . ILE A 1 88 ? -5.240 -5.319 10.566 1.00 94.56 88 ILE A N 1
ATOM 701 C CA . ILE A 1 88 ? -5.517 -6.659 10.060 1.00 94.56 88 ILE A CA 1
ATOM 702 C C . ILE A 1 88 ? -4.401 -7.626 10.447 1.00 94.56 88 ILE A C 1
ATOM 704 O O . ILE A 1 88 ? -3.218 -7.362 10.253 1.00 94.56 88 ILE A O 1
ATOM 708 N N . CYS A 1 89 ? -4.780 -8.778 10.992 1.00 95.50 89 CYS A N 1
ATOM 709 C CA . CYS A 1 89 ? -3.863 -9.868 11.280 1.00 95.50 89 CYS A CA 1
ATOM 710 C C . CYS A 1 89 ? -3.368 -10.476 9.965 1.00 95.50 89 CYS A C 1
ATOM 712 O O . CYS A 1 89 ? -4.144 -11.120 9.257 1.00 95.50 89 CYS A O 1
ATOM 714 N N . GLY A 1 90 ? -2.072 -10.365 9.678 1.00 92.94 90 GLY A N 1
ATOM 715 C CA . GLY A 1 90 ? -1.457 -10.927 8.473 1.00 92.94 90 GLY A CA 1
ATOM 716 C C . GLY A 1 90 ? -1.500 -12.458 8.401 1.00 92.94 90 GLY A C 1
ATOM 717 O O . GLY A 1 90 ? -1.307 -13.028 7.335 1.00 92.94 90 GLY A O 1
ATOM 718 N N . VAL A 1 91 ? -1.786 -13.139 9.517 1.00 95.06 91 VAL A N 1
ATOM 719 C CA . VAL A 1 91 ? -1.839 -14.611 9.580 1.00 95.06 91 VAL A CA 1
ATOM 720 C C . VAL A 1 91 ? -3.225 -15.162 9.248 1.00 95.06 91 VAL A C 1
ATOM 722 O O . VAL A 1 91 ? -3.335 -16.202 8.608 1.00 95.06 91 VAL A O 1
ATOM 725 N N . CYS A 1 92 ? -4.295 -14.511 9.713 1.00 94.31 92 CYS A N 1
ATOM 726 C CA . CYS A 1 92 ? -5.657 -15.051 9.592 1.00 94.31 92 CYS A CA 1
ATOM 727 C C . CYS A 1 92 ? -6.695 -14.067 9.041 1.00 94.31 92 CYS A C 1
ATOM 729 O O . CYS A 1 92 ? -7.872 -14.417 8.955 1.00 94.31 92 CYS A O 1
ATOM 731 N N . GLY A 1 93 ? -6.300 -12.834 8.724 1.00 91.56 93 GLY A N 1
ATOM 732 C CA . GLY A 1 93 ? -7.179 -11.799 8.180 1.00 91.56 93 GLY A CA 1
ATOM 733 C C . GLY A 1 93 ? -8.198 -11.223 9.167 1.00 91.56 93 GLY A C 1
ATOM 734 O O . GLY A 1 93 ? -9.139 -10.562 8.745 1.00 91.56 93 GLY A O 1
ATOM 735 N N . PHE A 1 94 ? -8.073 -11.487 10.473 1.00 94.00 94 PHE A N 1
ATOM 736 C CA . PHE A 1 94 ? -8.924 -10.834 11.475 1.00 94.00 94 PHE A CA 1
ATOM 737 C C . PHE A 1 94 ? -8.655 -9.325 11.502 1.00 94.00 94 PHE A C 1
ATOM 739 O O . PHE A 1 94 ? -7.497 -8.931 11.594 1.00 94.00 94 PHE A O 1
ATOM 746 N N . VAL A 1 95 ? -9.708 -8.505 11.483 1.00 94.50 95 VAL A N 1
ATOM 747 C CA . VAL A 1 95 ? -9.607 -7.042 11.557 1.00 94.50 95 VAL A CA 1
ATOM 748 C C . VAL A 1 95 ? -9.975 -6.575 12.963 1.00 94.50 95 VAL A C 1
ATOM 750 O O . VAL A 1 95 ? -11.113 -6.747 13.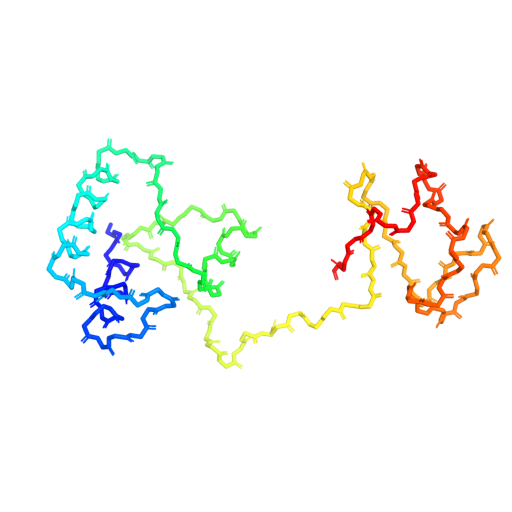398 1.00 94.50 95 VAL A O 1
ATOM 753 N N . TYR A 1 96 ? -9.011 -5.980 13.661 1.00 94.94 96 TYR A N 1
ATOM 754 C CA . TYR A 1 96 ? -9.237 -5.212 14.875 1.00 94.94 96 TYR A CA 1
ATOM 755 C C . TYR A 1 96 ? -9.805 -3.839 14.515 1.00 94.94 96 TYR A C 1
ATOM 757 O O . TYR A 1 96 ? -9.210 -3.102 13.726 1.00 94.94 96 TYR A O 1
ATOM 765 N N . ASP A 1 97 ? -10.944 -3.505 15.110 1.00 94.88 97 ASP A N 1
ATOM 766 C CA . ASP A 1 97 ? -11.648 -2.245 14.912 1.00 94.88 97 ASP A CA 1
ATOM 767 C C . ASP A 1 97 ? -11.664 -1.475 16.240 1.00 94.88 97 ASP A C 1
ATOM 769 O O . ASP A 1 97 ? -12.370 -1.909 17.156 1.00 94.88 97 ASP A O 1
ATOM 773 N N . PRO A 1 98 ? -10.913 -0.362 16.378 1.00 94.38 98 PRO A N 1
ATOM 774 C CA . PRO A 1 98 ? -10.884 0.419 17.609 1.00 94.38 98 PRO A CA 1
ATOM 775 C C . PRO A 1 98 ? -12.272 0.820 18.090 1.00 94.38 98 PRO A C 1
ATOM 777 O O . PRO A 1 98 ? -12.522 0.789 19.286 1.00 94.38 98 PRO A O 1
ATOM 780 N N . GLU A 1 99 ? -13.209 1.115 17.184 1.00 93.19 99 GLU A N 1
ATOM 781 C CA . GLU A 1 99 ? -14.577 1.498 17.550 1.00 93.19 99 GLU A CA 1
ATOM 782 C C . GLU A 1 99 ? -15.345 0.368 18.240 1.00 93.19 99 GLU A C 1
ATOM 784 O O . GLU A 1 99 ? -16.285 0.626 18.984 1.00 93.19 99 GLU A O 1
ATOM 789 N N . LYS A 1 100 ? -14.951 -0.888 18.012 1.00 92.81 100 LYS A N 1
ATOM 790 C CA . LYS A 1 100 ? -15.560 -2.069 18.640 1.00 92.81 100 LYS A CA 1
ATOM 791 C C . LYS A 1 100 ? -14.743 -2.595 19.815 1.00 92.81 100 LYS A C 1
ATOM 793 O O . LYS A 1 100 ? -15.315 -3.238 20.694 1.00 92.81 100 LYS A O 1
ATOM 798 N N . GLY A 1 101 ? -13.435 -2.341 19.819 1.00 93.75 101 GLY A N 1
ATOM 799 C CA . GLY A 1 101 ? -12.495 -2.972 20.735 1.00 93.75 101 GLY A CA 1
ATOM 800 C C . GLY A 1 101 ? -12.442 -4.489 20.537 1.00 93.75 101 GLY A C 1
ATOM 801 O O . GLY A 1 101 ? -12.683 -5.018 19.449 1.00 93.75 101 GLY A O 1
ATOM 802 N N . ASP A 1 102 ? -12.160 -5.199 21.622 1.00 94.12 102 ASP A N 1
ATOM 803 C CA . ASP A 1 102 ? -12.226 -6.658 21.710 1.00 94.12 102 ASP A CA 1
ATOM 804 C C . ASP A 1 102 ? -12.844 -7.079 23.058 1.00 94.12 102 ASP A C 1
ATOM 806 O O . ASP A 1 102 ? -12.133 -7.436 24.006 1.00 94.12 102 ASP A O 1
ATOM 810 N N . PRO A 1 103 ? -14.188 -7.084 23.155 1.00 91.75 103 PRO A N 1
ATOM 811 C CA . PRO A 1 103 ? -14.891 -7.461 24.378 1.00 91.75 103 PRO A CA 1
ATOM 812 C C . PRO A 1 103 ? -14.584 -8.887 24.851 1.00 91.75 103 PRO A C 1
ATOM 814 O O . PRO A 1 103 ? -14.741 -9.186 26.032 1.00 91.75 103 PRO A O 1
ATOM 817 N N . THR A 1 104 ? -14.130 -9.774 23.955 1.00 89.62 104 THR A N 1
ATOM 818 C CA . THR A 1 104 ? -13.814 -11.171 24.302 1.00 89.62 104 THR A CA 1
ATOM 819 C C . THR A 1 104 ? -12.564 -11.294 25.170 1.00 89.62 104 THR A C 1
ATOM 821 O O . THR A 1 104 ? -12.413 -12.285 25.882 1.00 89.62 104 THR A O 1
ATOM 824 N N . GLN A 1 105 ? -11.702 -10.276 25.140 1.00 91.88 105 GLN A N 1
ATOM 825 C CA . GLN A 1 105 ? -10.488 -10.165 25.951 1.00 91.88 105 GLN A CA 1
ATOM 826 C C . GLN A 1 105 ? -10.518 -8.934 26.868 1.00 91.88 105 GLN A C 1
ATOM 828 O O . GLN A 1 105 ? -9.492 -8.538 27.408 1.00 91.88 105 GLN A O 1
ATOM 833 N N . GLY A 1 106 ? -11.696 -8.328 27.061 1.00 92.50 106 GLY A N 1
ATOM 834 C CA . GLY A 1 106 ? -11.872 -7.188 27.962 1.00 92.50 106 GLY A CA 1
ATOM 835 C C . GLY A 1 106 ? -11.377 -5.847 27.416 1.00 92.50 106 GLY A C 1
ATOM 836 O O . GLY A 1 106 ? -11.224 -4.909 28.193 1.00 92.50 106 GLY A O 1
ATOM 837 N N . ILE A 1 107 ? -11.151 -5.727 26.106 1.00 96.12 107 ILE A N 1
ATOM 838 C CA . ILE A 1 107 ? -10.773 -4.462 25.471 1.00 96.12 107 ILE A CA 1
ATOM 839 C C . ILE A 1 107 ? -12.044 -3.678 25.113 1.00 96.12 107 ILE A C 1
ATOM 841 O O . ILE A 1 107 ? -12.844 -4.162 24.301 1.00 96.12 107 ILE A O 1
ATOM 845 N N . PRO A 1 108 ? -12.261 -2.484 25.687 1.00 94.62 108 PRO A N 1
ATOM 846 C CA . PRO A 1 108 ? -13.469 -1.716 25.437 1.00 94.62 108 PRO A CA 1
ATOM 847 C C . PRO A 1 108 ? -13.490 -1.079 24.033 1.00 94.62 108 PRO A C 1
ATOM 849 O O . PRO A 1 108 ? -12.443 -0.839 23.426 1.00 94.62 108 PRO A O 1
ATOM 852 N N . PRO A 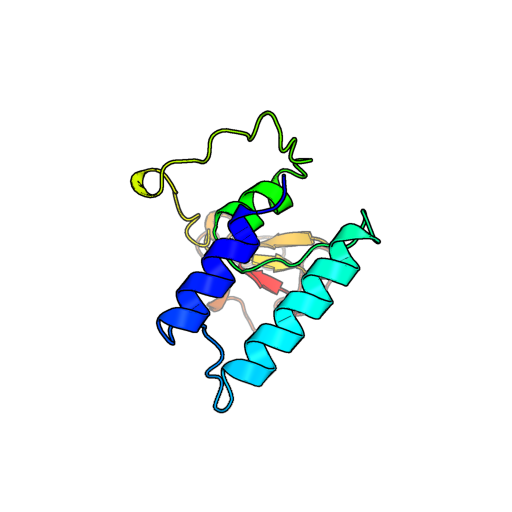1 109 ? -14.689 -0.757 23.516 1.00 95.50 109 PRO A N 1
ATOM 853 C CA . PRO A 1 109 ? -14.860 0.152 22.387 1.00 95.50 109 PRO A CA 1
ATOM 854 C C . PRO A 1 109 ? -14.101 1.469 22.581 1.00 95.50 109 PRO A C 1
ATOM 856 O O . PRO A 1 109 ? -14.105 2.047 23.666 1.00 95.50 109 PRO A O 1
ATOM 859 N N . GLY A 1 110 ? -13.489 1.964 21.512 1.00 93.69 110 GLY A N 1
ATOM 860 C CA . GLY A 1 110 ? -12.682 3.182 21.486 1.00 93.69 110 GLY A CA 1
ATOM 861 C C . GLY A 1 110 ? -11.193 2.977 21.777 1.00 93.69 110 GLY A C 1
ATOM 862 O O . GLY A 1 110 ? -10.440 3.937 21.650 1.00 93.69 110 GLY A O 1
ATOM 863 N N . THR A 1 111 ? -10.738 1.770 22.132 1.00 94.12 111 THR A N 1
ATOM 864 C CA . THR A 1 111 ? -9.310 1.519 22.382 1.00 94.12 111 THR A CA 1
ATOM 865 C C . THR A 1 111 ? -8.527 1.471 21.063 1.00 94.12 111 THR A C 1
ATOM 867 O O . THR A 1 111 ? -8.762 0.580 20.241 1.00 94.12 111 THR A O 1
ATOM 870 N N . PRO A 1 112 ? -7.571 2.382 20.811 1.00 93.69 112 PRO A N 1
ATOM 871 C CA . PRO A 1 112 ? -6.730 2.309 19.622 1.00 93.69 112 PRO A CA 1
ATOM 872 C C . PRO A 1 112 ? -5.802 1.092 19.690 1.00 93.69 112 PRO A C 1
ATOM 874 O O . PRO A 1 112 ? -5.393 0.659 20.766 1.00 93.69 112 PRO A O 1
ATOM 877 N N . PHE A 1 113 ? -5.414 0.552 18.531 1.00 93.44 113 PHE A N 1
ATOM 878 C CA . PHE A 1 113 ? -4.537 -0.625 18.477 1.00 93.44 113 PHE A CA 1
ATOM 879 C C . PHE A 1 113 ? -3.215 -0.398 19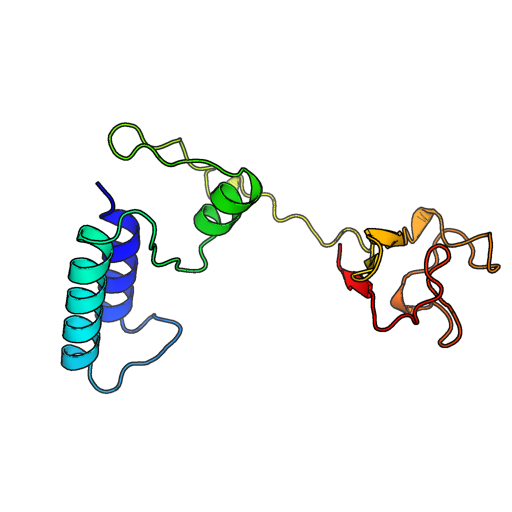.226 1.00 93.44 113 PHE A C 1
ATOM 881 O O . PHE A 1 113 ? -2.700 -1.310 19.866 1.00 93.44 113 PHE A O 1
ATOM 888 N N . SER A 1 114 ? -2.678 0.826 19.215 1.00 91.44 114 SER A N 1
ATOM 889 C CA . SER A 1 114 ? -1.472 1.201 19.963 1.00 91.44 114 SER A CA 1
ATOM 890 C C . SER A 1 114 ? -1.601 0.991 21.474 1.00 91.44 114 SER A C 1
ATOM 892 O O . SER A 1 114 ? -0.612 0.624 22.096 1.00 91.44 114 SER A O 1
ATOM 894 N N . GLU A 1 115 ? -2.800 1.136 22.041 1.00 94.38 115 GLU A N 1
ATOM 895 C CA . GLU A 1 115 ? -3.075 0.992 23.479 1.00 94.38 115 GLU A CA 1
ATOM 896 C C . GLU A 1 115 ? -3.481 -0.428 23.891 1.00 94.38 115 GLU A C 1
ATOM 898 O O . GLU A 1 115 ? -3.686 -0.690 25.074 1.00 94.38 115 GLU A O 1
ATOM 903 N N . LEU A 1 116 ? -3.578 -1.366 22.942 1.00 94.12 116 LEU A N 1
ATOM 904 C CA . LEU A 1 116 ? -3.777 -2.771 23.290 1.00 94.12 116 LEU A CA 1
ATOM 905 C C . LEU A 1 116 ? -2.617 -3.280 24.161 1.00 94.12 116 LEU A C 1
ATOM 907 O O . LEU A 1 116 ? -1.464 -3.015 23.796 1.00 94.12 116 LEU A O 1
ATOM 911 N N . PRO A 1 117 ? -2.904 -4.051 25.225 1.00 94.56 117 PRO A N 1
ATOM 912 C CA . PRO A 1 117 ? -1.891 -4.701 26.051 1.00 94.56 117 PRO A CA 1
ATOM 913 C C . PRO A 1 117 ? -0.893 -5.536 25.237 1.00 94.56 117 PRO A C 1
ATOM 915 O O . PRO A 1 117 ? -1.241 -6.090 24.192 1.00 94.56 117 PRO A O 1
ATOM 918 N N . ASP A 1 118 ? 0.340 -5.668 25.727 1.00 90.94 118 ASP A N 1
ATOM 919 C CA . ASP A 1 118 ? 1.384 -6.460 25.056 1.00 90.94 118 ASP A CA 1
ATOM 920 C C . ASP A 1 118 ? 1.065 -7.964 25.033 1.00 90.94 118 ASP A C 1
ATOM 922 O O . ASP A 1 118 ? 1.500 -8.687 24.137 1.00 90.94 118 ASP A O 1
ATOM 926 N N . ASP A 1 119 ? 0.274 -8.433 25.997 1.00 92.44 119 ASP A N 1
ATOM 927 C CA . ASP A 1 119 ? -0.233 -9.800 26.091 1.00 92.44 119 ASP A CA 1
ATOM 928 C C . ASP A 1 119 ? -1.555 -10.005 25.335 1.00 92.44 119 ASP A C 1
ATOM 930 O O . ASP A 1 119 ? -2.124 -11.100 25.366 1.00 92.44 119 ASP A O 1
ATOM 934 N N . TRP A 1 120 ? -2.047 -8.991 24.619 1.00 95.81 120 TRP A N 1
ATOM 935 C CA . TRP A 1 120 ? -3.197 -9.154 23.744 1.00 95.81 120 TRP A CA 1
ATOM 936 C C . TRP A 1 120 ? -2.821 -9.988 22.514 1.00 95.81 120 TRP A C 1
ATOM 938 O O . TRP A 1 120 ? -1.831 -9.738 21.818 1.00 95.81 120 TRP A O 1
ATOM 948 N N . HIS A 1 121 ? -3.655 -10.981 22.214 1.00 96.31 121 HIS A N 1
ATOM 949 C CA . HIS A 1 121 ? -3.459 -11.880 21.082 1.00 96.31 121 HIS A CA 1
ATOM 950 C C . HIS A 1 121 ? -4.679 -11.857 20.171 1.00 96.31 121 HIS A C 1
ATOM 952 O O . HIS A 1 121 ? -5.813 -11.720 20.623 1.00 96.31 121 HIS A O 1
ATOM 958 N N . CYS A 1 122 ? -4.469 -12.098 18.877 1.00 96.25 122 CYS A N 1
ATOM 959 C CA . CYS A 1 122 ? -5.540 -12.198 17.897 1.00 96.25 122 CYS A CA 1
ATOM 960 C C . CYS A 1 122 ? -6.660 -13.131 18.404 1.00 96.25 122 CYS A C 1
ATOM 962 O O . CYS A 1 122 ? -6.400 -14.320 18.624 1.00 96.25 122 CYS A O 1
ATOM 964 N N . PRO A 1 123 ? -7.919 -12.668 18.516 1.00 95.25 123 PRO A N 1
ATOM 965 C CA . PRO A 1 123 ? -9.021 -13.483 19.029 1.00 95.25 123 PRO A CA 1
ATOM 966 C C . PRO A 1 123 ? -9.233 -14.764 18.227 1.00 95.25 123 PRO A C 1
ATOM 968 O O . PRO A 1 123 ? -9.590 -15.797 18.798 1.00 95.25 123 PRO A O 1
ATOM 971 N N . ARG A 1 124 ? -8.947 -14.692 16.920 1.00 94.81 124 ARG A N 1
ATOM 972 C CA . ARG A 1 124 ? -9.139 -15.764 15.945 1.00 94.81 124 ARG A CA 1
ATOM 973 C C . ARG A 1 124 ? -8.003 -16.789 15.931 1.00 94.81 124 ARG A C 1
ATOM 975 O O . ARG A 1 124 ? -8.287 -17.978 15.989 1.00 94.81 124 ARG A O 1
ATOM 982 N N . CYS A 1 125 ? -6.743 -16.360 15.822 1.00 96.00 125 CYS A N 1
ATOM 983 C CA . CYS A 1 125 ? -5.603 -17.274 15.627 1.00 96.00 125 CYS A CA 1
ATOM 984 C C . CYS A 1 125 ? -4.582 -17.292 16.770 1.00 96.00 125 CYS A C 1
ATOM 986 O O . CYS A 1 125 ? -3.599 -18.022 16.686 1.00 96.00 125 CYS A O 1
ATOM 988 N N . LYS A 1 126 ? -4.797 -16.493 17.821 1.00 95.44 126 LYS A N 1
ATOM 989 C CA . LYS A 1 126 ? -3.944 -16.403 19.017 1.00 95.44 126 LYS A CA 1
ATOM 990 C C . LYS A 1 126 ? -2.498 -15.963 18.758 1.00 95.44 126 LYS A C 1
ATOM 992 O O . LYS A 1 126 ? -1.649 -16.132 19.620 1.00 95.44 126 LYS A O 1
ATOM 997 N N . ARG A 1 127 ? -2.205 -15.384 17.590 1.00 96.19 127 ARG A N 1
ATOM 998 C CA . ARG A 1 127 ? -0.916 -14.730 17.321 1.00 96.19 127 ARG A CA 1
ATOM 999 C C . ARG A 1 127 ? -0.829 -13.387 18.029 1.00 96.19 127 ARG A C 1
ATOM 1001 O O . ARG A 1 127 ? -1.841 -12.717 18.210 1.00 96.19 127 ARG A O 1
ATOM 1008 N N . GLU A 1 128 ? 0.386 -13.016 18.394 1.00 95.56 128 GLU A N 1
ATOM 1009 C CA . GLU A 1 128 ? 0.684 -11.770 19.092 1.00 95.56 128 GLU A CA 1
ATOM 1010 C C . GLU A 1 128 ? 0.439 -10.530 18.211 1.00 95.56 128 GLU A C 1
ATOM 1012 O O . GLU A 1 128 ? 0.363 -10.611 16.976 1.00 95.56 128 GLU A O 1
ATOM 1017 N N . LYS A 1 129 ? 0.352 -9.368 18.863 1.00 93.12 129 LYS A N 1
ATOM 1018 C CA . LYS A 1 129 ? 0.091 -8.052 18.261 1.00 93.12 129 LYS A CA 1
ATOM 1019 C C . LYS A 1 129 ? 1.039 -7.691 17.105 1.00 93.12 129 LYS A C 1
ATOM 1021 O O . LYS A 1 129 ? 0.622 -7.010 16.174 1.00 93.12 129 LYS A O 1
ATOM 1026 N N . SER A 1 130 ? 2.278 -8.193 17.112 1.00 94.19 130 SER A N 1
ATOM 1027 C CA . SER A 1 130 ? 3.284 -7.942 16.062 1.00 94.19 130 SER A CA 1
ATOM 1028 C C . SER A 1 130 ? 2.900 -8.488 14.680 1.00 94.19 130 SER A C 1
ATOM 1030 O O . SER A 1 130 ? 3.455 -8.059 13.675 1.00 94.19 130 SER A O 1
ATOM 1032 N N . ASN A 1 131 ? 1.939 -9.416 14.611 1.00 94.88 131 ASN A N 1
ATOM 1033 C CA . ASN A 1 131 ? 1.463 -10.003 13.357 1.00 94.88 131 ASN A CA 1
ATOM 1034 C C . ASN A 1 131 ? 0.340 -9.181 12.695 1.00 94.88 131 ASN A C 1
ATOM 1036 O O . ASN A 1 131 ? -0.316 -9.675 11.773 1.00 94.88 131 ASN A O 1
ATOM 1040 N N . PHE A 1 132 ? 0.059 -7.972 13.182 1.00 94.25 132 PHE A N 1
ATOM 1041 C CA . PHE A 1 132 ? -0.951 -7.083 12.620 1.00 94.25 132 PHE A CA 1
ATOM 1042 C C . PHE A 1 132 ? -0.324 -5.935 11.839 1.00 94.25 132 PHE A C 1
ATOM 1044 O O . PHE A 1 132 ? 0.645 -5.324 12.281 1.00 94.25 132 PHE A O 1
ATOM 1051 N N . ASN A 1 133 ? -0.958 -5.595 10.721 1.00 91.50 133 ASN A N 1
ATOM 1052 C CA . ASN A 1 133 ? -0.603 -4.457 9.883 1.00 91.50 133 ASN A CA 1
ATOM 1053 C C . ASN A 1 133 ? -1.756 -3.443 9.861 1.00 91.50 133 ASN A C 1
ATOM 1055 O O . ASN A 1 133 ? -2.909 -3.858 10.013 1.00 91.50 133 ASN A O 1
ATOM 1059 N N . PRO A 1 134 ? -1.480 -2.143 9.654 1.00 88.69 134 PRO A N 1
ATOM 1060 C CA . PRO A 1 134 ? -2.524 -1.165 9.357 1.00 88.69 134 PRO A CA 1
ATOM 1061 C C . PRO A 1 134 ? -3.385 -1.633 8.175 1.00 88.69 134 PRO A C 1
ATOM 1063 O O . PRO A 1 134 ? -2.840 -2.140 7.191 1.00 88.69 134 PRO A O 1
ATOM 1066 N N . ALA A 1 135 ? -4.707 -1.508 8.312 1.00 78.81 135 ALA A N 1
ATOM 1067 C CA . ALA A 1 135 ? -5.703 -1.933 7.327 1.00 78.81 135 ALA A CA 1
ATOM 1068 C C . ALA A 1 135 ? -6.266 -0.766 6.504 1.00 78.81 135 ALA A C 1
ATOM 1070 O O . ALA A 1 135 ? -6.478 0.338 7.072 1.00 78.81 135 ALA A O 1
#

Secondary structure (DSSP, 8-state):
---HHHHHHHHHHHTT-SSS--S-HHHHHHHHHHHHHHHTT-TT-------HHHHHHHHTT----SSSPPPPPPGGG-------S-EEETTT-PEE-TTT-BGGGTBPTT--GGGS-TT-B-TTT--BGGGEEE-

Foldseek 3Di:
DPCVQLVVVVVCLVVQNPPDGDPDSPVVVVVSVVVVVVCVVPVPDDDDDPDPVSVVCVVVVDDADPVDGDDDDPPVRPDDPDQQLWKAQQPPGDIADQQCADVVVPGHGNHRLVNDDQCDADPPPRHTSVRIDGD

Sequence (135 aa):
MFHGDITYTDEALYEDKLSVVFEAVKAARETLNNVRAFIRKHPTVYLSTHTPLGYENLEDLRVIDLDNPPESVPVGEIVYRSATGKYICGVCGFVYDPEKGDPTQGIPPGTPFSELPDDWHCPRCKREKSNFNPA

Radius of gyration: 21.87 Å; chains: 1; bounding box: 42×33×56 Å

pLDDT: mean 70.91, std 19.55, range [35.72, 96.31]